Protein AF-A0A4R0QWS8-F1 (afdb_monomer_lite)

Foldseek 3Di:
DPDPPPQDFFWADDDNDIDTAGLCCVVDPVLVVLVVCLVCVVVPDPPNCNLVSLLVNLCNLQPVCSVVVVVVQQDPPPRGRDSVSSVVVVVRSVCRSCVPD

Sequence (101 aa):
MPLPHENKPQTVTYKDLTWQIDPTILDDLDFIEHLYDLTHADETTQDGDGALAVVPLLRTLCGDKYKEVKSALRDPESGRIDAQTVQEFTMDVMKQLNPNS

Radius of gyration: 14.26 Å; chains: 1; bounding box: 46×27×28 Å

Secondary structure (DSSP, 8-state):
-------PPEEEEETTEEEEE-GGGGG-HHHHHHHHHHHHHHHH-TTSTHHHHHHHHHHHHHGGGHHHHHHHHS-TTT----HHHHHHHHHHHHHHH-TT-

Organism: NCBI:txid2496842

pLDDT: mean 76.81, std 13.74, range [37.19, 90.06]

Structure (mmCIF, N/CA/C/O backbone):
data_AF-A0A4R0QWS8-F1
#
_entry.id   AF-A0A4R0QWS8-F1
#
loop_
_atom_site.group_PDB
_atom_site.id
_atom_site.type_symbol
_atom_site.label_atom_id
_atom_site.label_alt_id
_atom_site.label_comp_id
_atom_site.label_asym_id
_atom_site.label_entity_id
_atom_site.label_seq_id
_atom_site.pdbx_PDB_ins_code
_atom_site.Cartn_x
_atom_site.Cartn_y
_atom_site.Cartn_z
_atom_site.occupancy
_atom_site.B_iso_or_equiv
_atom_site.auth_seq_id
_atom_site.auth_comp_id
_atom_site.auth_asym_id
_atom_site.auth_atom_id
_atom_site.pdbx_PDB_model_num
ATOM 1 N N . MET A 1 1 ? 27.198 5.832 -13.274 1.00 37.19 1 MET A N 1
ATOM 2 C CA . MET A 1 1 ? 26.596 4.485 -13.275 1.00 37.19 1 MET A CA 1
ATOM 3 C C . MET A 1 1 ? 25.521 4.501 -12.210 1.00 37.19 1 MET A C 1
ATOM 5 O O . MET A 1 1 ? 25.897 4.742 -11.067 1.00 37.19 1 MET A O 1
ATOM 9 N N . PRO A 1 2 ? 24.228 4.369 -12.544 1.00 40.97 2 PRO A N 1
ATOM 10 C CA . PRO A 1 2 ? 23.236 4.125 -11.507 1.00 40.97 2 PRO A CA 1
ATOM 11 C C . PRO A 1 2 ? 23.584 2.788 -10.838 1.00 40.97 2 PRO A C 1
ATOM 13 O O . PRO A 1 2 ? 24.037 1.853 -11.505 1.00 40.97 2 PRO A O 1
ATOM 16 N N . LEU A 1 3 ? 23.512 2.762 -9.509 1.00 50.50 3 LEU A N 1
ATOM 17 C CA . LEU A 1 3 ? 23.781 1.579 -8.694 1.00 50.50 3 LEU A CA 1
ATOM 18 C C . LEU A 1 3 ? 22.837 0.449 -9.138 1.00 50.50 3 LEU A C 1
ATOM 20 O O . LEU A 1 3 ? 21.715 0.751 -9.529 1.00 50.50 3 LEU A O 1
ATOM 24 N N . PRO A 1 4 ? 23.246 -0.830 -9.104 1.00 47.06 4 PRO A N 1
ATOM 25 C CA . PRO A 1 4 ? 22.305 -1.923 -9.304 1.00 47.06 4 PRO A CA 1
ATOM 26 C C . PRO A 1 4 ? 21.248 -1.805 -8.208 1.00 47.06 4 PRO A C 1
ATOM 28 O O . PRO A 1 4 ? 21.584 -1.902 -7.027 1.00 47.06 4 PRO A O 1
ATOM 31 N N . HIS A 1 5 ? 20.001 -1.525 -8.589 1.00 53.38 5 HIS A N 1
ATOM 32 C CA . HIS A 1 5 ? 18.883 -1.547 -7.656 1.00 53.38 5 HIS A CA 1
ATOM 33 C C . HIS A 1 5 ? 18.934 -2.941 -7.034 1.00 53.38 5 HIS A C 1
ATOM 35 O O . HIS A 1 5 ? 18.995 -3.943 -7.752 1.00 53.38 5 HIS A O 1
ATOM 41 N N . GLU A 1 6 ? 19.080 -3.026 -5.714 1.00 55.31 6 GLU A N 1
ATOM 42 C CA . GLU A 1 6 ? 19.078 -4.317 -5.047 1.00 55.31 6 GLU A CA 1
ATOM 43 C C . GLU A 1 6 ? 17.690 -4.919 -5.272 1.00 55.31 6 GLU A C 1
ATOM 45 O O . GLU A 1 6 ? 16.745 -4.587 -4.568 1.00 55.31 6 GLU A O 1
ATOM 50 N N . ASN A 1 7 ? 17.589 -5.767 -6.298 1.00 61.69 7 ASN A N 1
ATOM 51 C CA . ASN A 1 7 ? 16.404 -6.456 -6.820 1.00 61.69 7 ASN A CA 1
ATOM 52 C C . ASN A 1 7 ? 15.859 -7.499 -5.825 1.00 61.69 7 ASN A C 1
ATOM 54 O O . ASN A 1 7 ? 15.566 -8.643 -6.168 1.00 61.69 7 ASN A O 1
ATOM 58 N N . LYS A 1 8 ? 15.851 -7.154 -4.541 1.00 70.94 8 LYS A N 1
ATOM 59 C CA . LYS A 1 8 ? 15.372 -7.998 -3.460 1.00 70.94 8 LYS A CA 1
ATOM 60 C C . LYS A 1 8 ? 13.957 -7.541 -3.130 1.00 70.94 8 LYS A C 1
ATOM 62 O O . LYS A 1 8 ? 13.766 -6.343 -2.920 1.00 70.94 8 LYS A O 1
ATOM 67 N N . PRO A 1 9 ? 12.995 -8.471 -3.026 1.00 80.50 9 PRO A N 1
ATOM 68 C CA . PRO A 1 9 ? 11.657 -8.150 -2.563 1.00 80.50 9 PRO A CA 1
ATOM 69 C C . PRO A 1 9 ? 11.726 -7.381 -1.245 1.00 80.50 9 PRO A C 1
ATOM 71 O O . PRO A 1 9 ? 12.320 -7.844 -0.265 1.00 80.50 9 PRO A O 1
ATOM 74 N N . GLN A 1 10 ? 11.138 -6.194 -1.230 1.00 83.44 10 GLN A N 1
ATOM 75 C CA . GLN A 1 10 ? 11.034 -5.364 -0.047 1.00 83.44 10 GLN A CA 1
ATOM 76 C C . GLN A 1 10 ? 9.777 -5.741 0.721 1.00 83.44 10 GLN A C 1
ATOM 78 O O . GLN A 1 10 ? 8.737 -6.072 0.154 1.00 83.44 10 GLN A O 1
ATOM 83 N N . THR A 1 11 ? 9.897 -5.739 2.043 1.00 86.38 11 THR A N 1
ATOM 84 C CA . THR A 1 11 ? 8.762 -6.005 2.920 1.00 86.38 11 THR A CA 1
ATOM 85 C C . THR A 1 11 ? 8.075 -4.687 3.214 1.00 86.38 11 THR A C 1
ATOM 87 O O . THR A 1 11 ? 8.683 -3.798 3.805 1.00 86.38 11 THR A O 1
ATOM 90 N N . VAL A 1 12 ? 6.815 -4.580 2.810 1.00 87.06 12 VAL A N 1
ATOM 91 C CA . VAL A 1 12 ? 5.977 -3.412 3.056 1.00 87.06 12 VAL A CA 1
ATOM 92 C C . VAL A 1 12 ? 4.938 -3.769 4.102 1.00 87.06 12 VAL A C 1
ATOM 94 O O . VAL A 1 12 ? 4.365 -4.861 4.093 1.00 87.06 12 VAL A O 1
ATOM 97 N N . THR A 1 13 ? 4.724 -2.842 5.028 1.00 86.88 13 THR A N 1
ATOM 98 C CA . THR A 1 13 ? 3.709 -2.947 6.069 1.00 86.88 13 THR A CA 1
ATOM 99 C C . THR A 1 13 ? 2.751 -1.771 5.965 1.00 86.88 13 THR A C 1
ATOM 101 O O . THR A 1 13 ? 3.167 -0.616 5.885 1.00 86.88 13 THR A O 1
ATOM 104 N N . TYR A 1 14 ? 1.456 -2.066 5.981 1.00 85.94 14 TYR A N 1
ATOM 105 C CA . TYR A 1 14 ? 0.399 -1.068 6.055 1.00 85.94 14 TYR A CA 1
ATOM 106 C C . TYR A 1 14 ? -0.672 -1.539 7.035 1.00 85.94 14 TYR A C 1
ATOM 108 O O . TYR A 1 14 ? -1.270 -2.601 6.847 1.00 85.94 14 TYR A O 1
ATOM 116 N N . LYS A 1 15 ? -0.918 -0.743 8.084 1.00 83.69 15 LYS A N 1
ATOM 117 C CA . LYS A 1 15 ? -1.721 -1.152 9.250 1.00 83.69 15 LYS A CA 1
ATOM 118 C C . LYS A 1 15 ? -1.172 -2.474 9.820 1.00 83.69 15 LYS A C 1
ATOM 120 O O . LYS A 1 15 ? -0.004 -2.522 10.188 1.00 83.69 15 LYS A O 1
ATOM 125 N N . ASP A 1 16 ? -1.975 -3.535 9.833 1.00 84.50 16 ASP A N 1
ATOM 126 C CA . ASP A 1 16 ? -1.607 -4.877 10.311 1.00 84.50 16 ASP A CA 1
ATOM 127 C C . ASP A 1 16 ? -1.295 -5.865 9.169 1.00 84.50 16 ASP A C 1
ATOM 129 O O . ASP A 1 16 ? -1.175 -7.072 9.386 1.00 84.50 16 ASP A O 1
ATOM 133 N N . LEU A 1 17 ? -1.207 -5.373 7.928 1.00 87.31 17 LEU A N 1
ATOM 134 C CA . LEU A 1 17 ? -0.938 -6.185 6.746 1.00 87.31 17 LEU A CA 1
ATOM 135 C C . LEU A 1 17 ? 0.520 -6.029 6.329 1.00 87.31 17 LEU A C 1
ATOM 137 O O . LEU A 1 17 ? 0.995 -4.918 6.104 1.00 87.31 17 LEU A O 1
ATOM 141 N N . THR A 1 18 ? 1.202 -7.158 6.161 1.00 88.19 18 THR A N 1
ATOM 142 C CA . THR A 1 18 ? 2.578 -7.213 5.665 1.00 88.19 18 THR A CA 1
ATOM 143 C C . THR A 1 18 ? 2.639 -8.088 4.422 1.00 88.19 18 THR A C 1
ATOM 145 O O . THR A 1 18 ? 2.079 -9.189 4.399 1.00 88.19 18 THR A O 1
ATOM 148 N N . TRP A 1 19 ? 3.323 -7.610 3.386 1.00 88.94 19 TRP A N 1
ATOM 149 C CA . TRP A 1 19 ? 3.573 -8.371 2.164 1.00 88.94 19 TRP A CA 1
ATOM 150 C C . TRP A 1 19 ? 4.932 -8.034 1.559 1.00 88.94 19 TRP A C 1
ATOM 152 O O . TRP A 1 19 ? 5.596 -7.079 1.962 1.00 88.94 19 TRP A O 1
ATOM 162 N N . GLN A 1 20 ? 5.353 -8.868 0.611 1.00 88.56 20 GLN A N 1
ATOM 163 C CA . GLN A 1 20 ? 6.559 -8.640 -0.170 1.00 88.56 20 GLN A CA 1
ATOM 164 C C . GLN A 1 20 ? 6.197 -8.049 -1.521 1.00 88.56 20 GLN A C 1
ATOM 166 O O . GLN A 1 20 ? 5.238 -8.478 -2.161 1.00 88.56 20 GLN A O 1
ATOM 171 N N . ILE A 1 21 ? 6.995 -7.083 -1.942 1.00 85.56 21 ILE A N 1
ATOM 172 C CA . ILE A 1 21 ? 6.835 -6.371 -3.196 1.00 85.56 21 ILE A CA 1
ATOM 173 C C . ILE A 1 21 ? 8.199 -6.242 -3.859 1.00 85.56 21 ILE A C 1
ATOM 175 O O . ILE A 1 21 ? 9.200 -5.956 -3.202 1.00 85.56 21 ILE A O 1
ATOM 179 N N . ASP A 1 22 ? 8.252 -6.516 -5.155 1.00 84.25 22 ASP A N 1
ATOM 180 C CA . ASP A 1 22 ? 9.487 -6.377 -5.910 1.00 84.25 22 ASP A CA 1
ATOM 181 C C . ASP A 1 22 ? 9.685 -4.899 -6.277 1.00 84.25 22 ASP A C 1
ATOM 183 O O . ASP A 1 22 ? 8.796 -4.325 -6.901 1.00 84.25 22 ASP A O 1
ATOM 187 N N . PRO A 1 23 ? 10.805 -4.254 -5.907 1.00 79.19 23 PRO A N 1
ATOM 188 C CA . PRO A 1 23 ? 11.023 -2.843 -6.219 1.00 79.19 23 PRO A CA 1
ATOM 189 C C .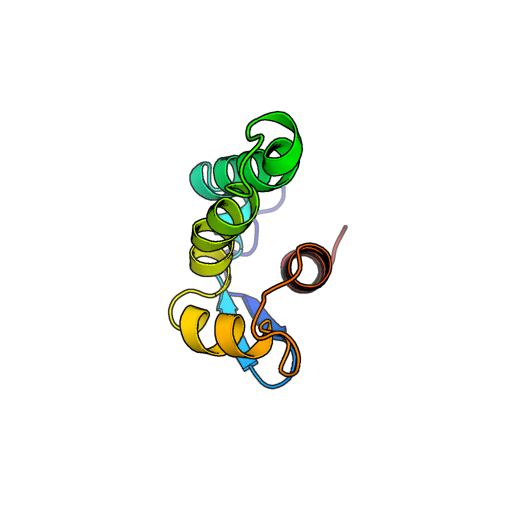 PRO A 1 23 ? 11.085 -2.559 -7.726 1.00 79.19 23 PRO A C 1
ATOM 191 O O . PRO A 1 23 ? 10.893 -1.413 -8.125 1.00 79.19 23 PRO A O 1
ATOM 194 N N . THR A 1 24 ? 11.295 -3.576 -8.572 1.00 83.06 24 THR A N 1
ATOM 195 C CA . THR A 1 24 ? 11.276 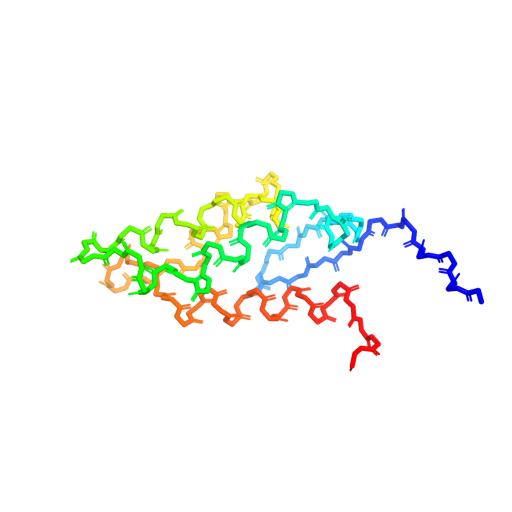-3.411 -10.035 1.00 83.06 24 THR A CA 1
ATOM 196 C C . THR A 1 24 ? 9.933 -2.968 -10.589 1.00 83.06 24 THR A C 1
ATOM 198 O O . THR A 1 24 ? 9.909 -2.410 -11.682 1.00 83.06 24 THR A O 1
ATOM 201 N N . ILE A 1 25 ? 8.828 -3.132 -9.847 1.00 83.44 25 ILE A N 1
ATOM 202 C CA . ILE A 1 25 ? 7.529 -2.617 -10.297 1.00 83.44 25 ILE A CA 1
ATOM 203 C C . ILE A 1 25 ? 7.540 -1.094 -10.472 1.00 83.44 25 ILE A C 1
ATOM 205 O O . ILE A 1 25 ? 6.711 -0.564 -11.196 1.00 83.44 25 ILE A O 1
ATOM 209 N N . LEU A 1 26 ? 8.449 -0.377 -9.798 1.00 80.88 26 LEU A N 1
ATOM 210 C CA . LEU A 1 26 ? 8.563 1.077 -9.921 1.00 80.88 26 LEU A CA 1
ATOM 211 C C . LEU A 1 26 ? 9.126 1.498 -11.282 1.00 80.88 26 LEU A C 1
ATOM 213 O O . LEU A 1 26 ? 8.847 2.603 -11.740 1.00 80.88 26 LEU A O 1
ATOM 217 N N . ASP A 1 27 ? 9.910 0.619 -11.907 1.00 82.38 27 ASP A N 1
ATOM 218 C CA . ASP A 1 27 ? 10.486 0.798 -13.239 1.00 82.38 27 ASP A CA 1
ATOM 219 C C . ASP A 1 27 ? 9.581 0.200 -14.342 1.00 82.38 27 ASP A C 1
ATOM 221 O O . ASP A 1 27 ? 9.909 0.280 -15.529 1.00 82.38 27 ASP A O 1
ATOM 225 N N . ASP A 1 28 ? 8.454 -0.413 -13.966 1.00 86.06 28 ASP A N 1
ATOM 226 C CA . ASP A 1 28 ? 7.529 -1.082 -14.878 1.00 86.06 28 ASP A CA 1
ATOM 227 C C . ASP A 1 28 ? 6.576 -0.086 -15.562 1.00 86.06 28 ASP A C 1
ATOM 229 O O . ASP A 1 28 ? 6.047 0.841 -14.940 1.00 86.06 28 ASP A O 1
ATOM 233 N N . LEU A 1 29 ? 6.358 -0.271 -16.867 1.00 85.12 29 LEU A N 1
ATOM 234 C CA . LEU A 1 29 ? 5.536 0.640 -17.660 1.00 85.12 29 LEU A CA 1
ATOM 235 C C . LEU A 1 29 ? 4.062 0.593 -17.242 1.00 85.12 29 LEU A C 1
ATOM 237 O O . LEU A 1 29 ? 3.461 1.660 -17.117 1.00 85.12 29 LEU A O 1
ATOM 241 N N . ASP A 1 30 ? 3.507 -0.592 -16.958 1.00 86.44 30 ASP A N 1
ATOM 242 C CA . ASP A 1 30 ? 2.110 -0.729 -16.532 1.00 86.44 30 ASP A CA 1
ATOM 243 C C . ASP A 1 30 ? 1.876 0.045 -15.225 1.00 86.44 30 ASP A C 1
ATOM 245 O O . ASP A 1 30 ? 0.857 0.713 -15.047 1.00 86.44 30 ASP A O 1
ATOM 249 N N . PHE A 1 31 ? 2.845 0.023 -14.305 1.00 85.19 31 PHE A N 1
ATOM 250 C CA . PHE A 1 31 ? 2.757 0.780 -13.058 1.00 85.19 31 PHE A CA 1
ATOM 251 C C . PHE A 1 31 ? 2.748 2.301 -13.279 1.00 85.19 31 PHE A C 1
ATOM 253 O O . PHE A 1 31 ? 1.962 3.017 -12.650 1.00 85.19 31 PHE A O 1
ATOM 260 N N . ILE A 1 32 ? 3.592 2.796 -14.189 1.00 85.81 32 ILE A N 1
ATOM 261 C CA . ILE A 1 32 ? 3.640 4.217 -14.563 1.00 85.81 32 ILE A CA 1
ATOM 262 C C . ILE A 1 32 ? 2.324 4.640 -15.229 1.00 85.81 32 ILE A C 1
ATOM 264 O O . ILE A 1 32 ? 1.796 5.706 -14.906 1.00 85.81 32 ILE A O 1
ATOM 268 N N . GLU A 1 33 ? 1.765 3.803 -16.105 1.00 85.62 33 GLU A N 1
ATOM 269 C CA . GLU A 1 33 ? 0.458 4.031 -16.733 1.00 85.62 33 GLU A CA 1
ATOM 270 C C . GLU A 1 33 ? -0.662 4.083 -15.687 1.00 85.62 33 GLU A C 1
ATOM 272 O O . GLU A 1 33 ? -1.464 5.013 -15.689 1.00 85.62 33 GLU A O 1
ATOM 277 N N . HIS A 1 34 ? -0.673 3.170 -14.712 1.00 84.38 34 HIS A N 1
ATOM 278 C CA . HIS A 1 34 ? -1.662 3.198 -13.629 1.00 84.38 34 HIS A CA 1
ATOM 279 C C . HIS A 1 34 ? -1.564 4.458 -12.758 1.00 84.38 34 HIS A C 1
ATOM 281 O O . HIS A 1 34 ? -2.584 4.973 -12.295 1.00 84.38 34 HIS A O 1
ATOM 287 N N . LEU A 1 35 ? -0.353 4.975 -12.521 1.00 81.38 35 LEU A N 1
ATOM 288 C CA . LEU A 1 35 ? -0.162 6.233 -11.797 1.00 81.38 35 LEU A CA 1
ATOM 289 C C . LEU A 1 35 ? -0.624 7.440 -12.630 1.00 81.38 35 LEU A C 1
ATOM 291 O O . LEU A 1 35 ? -1.211 8.382 -12.088 1.00 81.38 35 LEU A O 1
ATOM 295 N N . TYR A 1 36 ? -0.385 7.409 -13.941 1.00 81.62 36 TYR A N 1
ATOM 296 C CA . TYR A 1 36 ? -0.881 8.420 -14.870 1.00 81.62 36 TYR A CA 1
ATOM 297 C C . TYR A 1 36 ? -2.414 8.454 -14.875 1.00 81.62 36 TYR A C 1
ATOM 299 O O . TYR A 1 36 ? -2.996 9.513 -14.637 1.00 81.62 36 TYR A O 1
ATOM 307 N N . ASP A 1 37 ? -3.061 7.298 -15.016 1.00 81.12 37 ASP A N 1
ATOM 308 C CA . ASP A 1 37 ? -4.520 7.173 -14.980 1.00 81.12 37 ASP A CA 1
ATOM 309 C C . ASP A 1 37 ? -5.098 7.644 -13.642 1.00 81.12 37 ASP A C 1
ATOM 311 O O . ASP A 1 37 ? -6.102 8.352 -13.620 1.00 81.12 37 ASP A O 1
ATOM 315 N N . LEU A 1 38 ? -4.449 7.323 -12.515 1.00 77.00 38 LEU A N 1
ATOM 316 C CA . LEU A 1 38 ? -4.889 7.788 -11.196 1.00 77.00 38 LEU A CA 1
ATOM 317 C C . LEU A 1 38 ? -4.798 9.315 -11.055 1.00 77.00 38 LEU A C 1
ATOM 319 O O . LEU A 1 38 ? -5.651 9.927 -10.419 1.00 77.00 38 LEU A O 1
ATOM 323 N N . THR A 1 39 ? -3.762 9.936 -11.620 1.00 70.06 39 THR A N 1
ATOM 324 C CA . THR A 1 39 ? -3.552 11.391 -11.523 1.00 70.06 39 THR A CA 1
ATOM 325 C C . THR A 1 39 ? -4.404 12.188 -12.511 1.00 70.06 39 THR A C 1
ATOM 327 O O . THR A 1 39 ? -4.761 13.321 -12.206 1.00 70.06 39 THR A O 1
ATOM 330 N N . HIS A 1 40 ? -4.785 11.589 -13.644 1.00 72.81 40 HIS A N 1
ATOM 331 C CA . HIS A 1 40 ? -5.627 12.205 -14.683 1.00 72.81 40 HIS A CA 1
ATOM 332 C C . HIS A 1 40 ? -7.090 11.726 -14.636 1.00 72.81 40 HIS A C 1
ATOM 334 O O . HIS A 1 40 ? -7.923 12.131 -15.452 1.00 72.81 40 HIS A O 1
ATOM 340 N N . ALA A 1 41 ? -7.423 10.884 -13.659 1.00 65.50 41 ALA A N 1
ATOM 341 C CA . ALA A 1 41 ? -8.760 10.382 -13.368 1.00 65.50 41 ALA A CA 1
ATOM 342 C C . ALA A 1 41 ? -9.819 11.493 -13.234 1.00 65.50 41 ALA A C 1
ATOM 344 O O . ALA A 1 41 ? -10.952 11.328 -13.692 1.00 65.50 41 ALA A O 1
ATOM 345 N N . ASP A 1 42 ? -9.439 12.622 -12.628 1.00 58.31 42 ASP A N 1
ATOM 346 C CA . ASP A 1 42 ? -10.310 13.786 -12.409 1.00 58.31 42 ASP A CA 1
ATOM 347 C C . ASP A 1 42 ? -10.507 14.616 -13.696 1.00 58.31 42 ASP A C 1
ATOM 349 O O . ASP A 1 42 ? -11.553 15.226 -13.899 1.00 58.31 42 ASP A O 1
ATOM 353 N N . GLU A 1 43 ? -9.526 14.604 -14.608 1.00 55.81 43 GLU A N 1
ATOM 354 C CA . GLU A 1 43 ? -9.565 15.377 -15.860 1.00 55.81 43 GLU A CA 1
ATOM 355 C C . GLU A 1 43 ? -10.321 14.664 -16.990 1.00 55.81 43 GLU A C 1
ATOM 357 O O . GLU A 1 43 ? -10.803 15.308 -17.924 1.00 55.81 43 GLU A O 1
ATOM 362 N N . THR A 1 44 ? -10.431 13.335 -16.926 1.00 49.84 44 THR A N 1
ATOM 363 C CA . THR A 1 44 ? -10.910 12.518 -18.051 1.00 49.84 44 THR A CA 1
ATOM 364 C C . THR A 1 44 ? -12.351 12.033 -17.920 1.00 49.84 44 THR A C 1
ATOM 366 O O . THR A 1 44 ? -12.933 11.646 -18.935 1.00 49.84 44 THR A O 1
ATOM 369 N N . THR A 1 45 ? -12.979 12.069 -16.734 1.00 47.25 45 THR A N 1
ATOM 370 C CA . THR A 1 45 ? -14.312 11.463 -16.557 1.00 47.25 45 THR A CA 1
ATOM 371 C C . THR A 1 45 ? -15.263 12.281 -15.680 1.00 47.25 45 THR A C 1
ATOM 373 O O . THR A 1 45 ? -15.067 12.463 -14.486 1.00 47.25 45 THR A O 1
ATOM 376 N N . GLN A 1 46 ? -16.378 12.719 -16.273 1.00 50.44 46 GLN A N 1
ATOM 377 C CA . GLN A 1 46 ? -17.496 13.377 -15.580 1.00 50.44 46 GLN A CA 1
ATOM 378 C C . GLN A 1 46 ? -18.316 12.421 -14.672 1.00 50.44 46 GLN A C 1
ATOM 380 O O . GLN A 1 46 ? -19.319 12.846 -14.106 1.00 50.44 46 GLN A O 1
ATOM 385 N N . ASP A 1 47 ? -17.903 11.156 -14.506 1.00 51.31 47 ASP A N 1
ATOM 386 C CA . ASP A 1 47 ? -18.737 10.065 -13.966 1.00 51.31 47 ASP A CA 1
ATOM 387 C C . ASP A 1 47 ? -17.996 9.114 -12.991 1.00 51.31 47 ASP A C 1
ATOM 389 O O . ASP A 1 47 ? -18.285 7.923 -12.913 1.00 51.31 47 ASP A O 1
ATOM 393 N N . GLY A 1 48 ? -17.035 9.609 -12.202 1.00 51.72 48 GLY A N 1
ATOM 394 C CA . GLY A 1 48 ? -16.486 8.841 -11.068 1.00 51.72 48 GLY A CA 1
ATOM 395 C C . GLY A 1 48 ? -15.650 7.600 -11.430 1.00 51.72 48 GLY A C 1
ATOM 396 O O . GLY A 1 48 ? -15.371 6.778 -10.553 1.00 51.72 48 GLY A O 1
ATOM 397 N N . ASP A 1 49 ? -15.212 7.478 -12.686 1.00 53.53 49 ASP A N 1
ATOM 398 C CA . ASP A 1 49 ? -14.375 6.377 -13.191 1.00 53.53 49 ASP A CA 1
ATOM 399 C C . ASP A 1 49 ? -12.950 6.407 -12.602 1.00 53.53 49 ASP A C 1
ATOM 401 O O . ASP A 1 49 ? -12.282 5.382 -12.474 1.00 53.53 49 ASP A O 1
ATOM 405 N N . GLY A 1 50 ? -12.521 7.564 -12.091 1.00 55.69 50 GLY A N 1
ATOM 406 C CA . GLY A 1 50 ? -11.287 7.704 -11.317 1.00 55.69 50 GLY A CA 1
ATOM 407 C C . GLY A 1 50 ? -11.164 6.756 -10.121 1.00 55.69 50 GLY A C 1
ATOM 408 O O . GLY A 1 50 ? -10.072 6.300 -9.778 1.00 55.69 50 GLY A O 1
ATOM 409 N N . ALA A 1 51 ? -12.297 6.373 -9.525 1.00 59.78 51 ALA A N 1
ATOM 410 C CA . ALA A 1 51 ? -12.343 5.383 -8.451 1.00 59.78 51 ALA A CA 1
ATOM 411 C C . ALA A 1 51 ? -12.098 3.938 -8.935 1.00 59.78 51 ALA A C 1
ATOM 413 O O . ALA A 1 51 ? -11.921 3.039 -8.110 1.00 59.78 51 ALA A O 1
ATOM 414 N N . LEU A 1 52 ? -12.104 3.684 -10.247 1.00 67.38 52 LEU A N 1
ATOM 415 C CA . LEU A 1 52 ? -11.755 2.397 -10.850 1.00 67.38 52 LEU A CA 1
ATOM 416 C C . LEU A 1 52 ? -10.283 2.344 -11.271 1.00 67.38 52 LEU A C 1
ATOM 418 O O . LEU A 1 52 ? -9.681 1.279 -11.138 1.00 67.38 52 LEU A O 1
ATOM 422 N N . ALA A 1 53 ? -9.678 3.474 -11.659 1.00 72.50 53 ALA A N 1
ATOM 423 C CA . ALA A 1 53 ? -8.255 3.573 -12.019 1.00 72.50 53 ALA A CA 1
ATOM 424 C C . ALA A 1 53 ? -7.302 3.167 -10.875 1.00 72.50 53 ALA A C 1
ATOM 426 O O . ALA A 1 53 ? -6.217 2.636 -11.097 1.00 72.50 53 ALA A O 1
ATOM 427 N N . VAL A 1 54 ? -7.738 3.303 -9.620 1.00 77.12 54 VAL A N 1
ATOM 428 C CA . VAL A 1 54 ? -6.988 2.831 -8.444 1.00 77.12 54 VAL A CA 1
ATOM 429 C C . VAL A 1 54 ? -6.880 1.303 -8.340 1.00 77.12 54 VAL A C 1
ATOM 431 O O . VAL A 1 54 ? -5.952 0.767 -7.733 1.00 77.12 54 VAL A O 1
ATOM 434 N N . VAL A 1 55 ? -7.845 0.560 -8.888 1.00 82.75 55 VAL A N 1
ATOM 435 C CA . VAL A 1 55 ? -7.904 -0.903 -8.762 1.00 82.75 55 VAL A CA 1
ATOM 436 C C . VAL A 1 55 ? -6.672 -1.598 -9.348 1.00 82.75 55 VAL A C 1
ATOM 438 O O . VAL A 1 55 ? -6.111 -2.433 -8.628 1.00 82.75 55 VAL A O 1
ATOM 441 N N . PRO A 1 56 ? -6.259 -1.324 -10.600 1.00 84.75 56 PRO A N 1
ATOM 442 C CA . PRO A 1 56 ? -5.057 -1.925 -11.163 1.00 84.75 56 PRO A CA 1
ATOM 443 C C . PRO A 1 56 ? -3.799 -1.524 -10.382 1.00 84.75 56 PRO A C 1
ATOM 445 O O . PRO A 1 56 ? -3.047 -2.413 -9.990 1.00 84.75 56 PRO A O 1
ATOM 448 N N . LEU A 1 57 ? -3.650 -0.249 -9.999 1.00 84.44 57 LEU A N 1
ATOM 449 C CA . LEU A 1 57 ? -2.525 0.217 -9.177 1.00 84.44 57 LEU A CA 1
ATOM 450 C C . LEU A 1 57 ? -2.386 -0.578 -7.868 1.00 84.44 57 LEU A C 1
ATOM 452 O O . LEU A 1 57 ? -1.324 -1.111 -7.552 1.00 84.44 57 LEU A O 1
ATOM 456 N N . LEU A 1 58 ? -3.478 -0.708 -7.109 1.00 87.06 58 LEU A N 1
ATOM 457 C CA . LEU A 1 58 ? -3.474 -1.449 -5.847 1.00 87.06 58 LEU A CA 1
ATOM 458 C C . LEU A 1 58 ? -3.190 -2.941 -6.043 1.00 87.06 58 LEU A C 1
ATOM 460 O O . LEU A 1 58 ? -2.590 -3.561 -5.166 1.00 87.06 58 LEU A O 1
ATOM 464 N N . ARG A 1 59 ? -3.628 -3.542 -7.155 1.00 88.44 59 ARG A N 1
ATOM 465 C CA . ARG A 1 59 ? -3.310 -4.944 -7.462 1.00 88.44 59 ARG A CA 1
ATOM 466 C C . ARG A 1 59 ? -1.823 -5.128 -7.716 1.00 88.44 59 ARG A C 1
ATOM 468 O O . ARG A 1 59 ? -1.258 -6.070 -7.171 1.00 88.44 59 ARG A O 1
ATOM 475 N N . THR A 1 60 ? -1.209 -4.221 -8.469 1.00 87.12 60 THR A N 1
ATOM 476 C CA . THR A 1 60 ? 0.234 -4.233 -8.730 1.00 87.12 60 THR A CA 1
ATOM 477 C C . THR A 1 60 ? 1.026 -4.041 -7.437 1.00 87.12 60 THR A C 1
ATOM 479 O O . THR A 1 60 ? 1.968 -4.783 -7.181 1.00 87.12 60 THR A O 1
ATOM 482 N N . LEU A 1 61 ? 0.588 -3.128 -6.560 1.00 86.00 61 LEU A N 1
ATOM 483 C CA . LEU A 1 61 ? 1.266 -2.861 -5.287 1.00 86.00 61 LEU A CA 1
ATOM 484 C C . LEU A 1 61 ? 1.126 -3.990 -4.256 1.00 86.00 61 LEU A C 1
ATOM 486 O O . LEU A 1 61 ? 2.065 -4.281 -3.519 1.00 86.00 61 LEU A O 1
ATOM 490 N N . CYS A 1 62 ? -0.061 -4.590 -4.146 1.00 88.75 62 CYS A N 1
ATOM 491 C CA . CYS A 1 62 ? -0.385 -5.510 -3.049 1.00 88.75 62 CYS A CA 1
ATOM 492 C C . CYS A 1 62 ? -0.281 -6.990 -3.431 1.00 88.75 62 CYS A C 1
ATOM 494 O O . CYS A 1 62 ? -0.292 -7.845 -2.543 1.00 88.75 62 CYS A O 1
ATOM 496 N N . G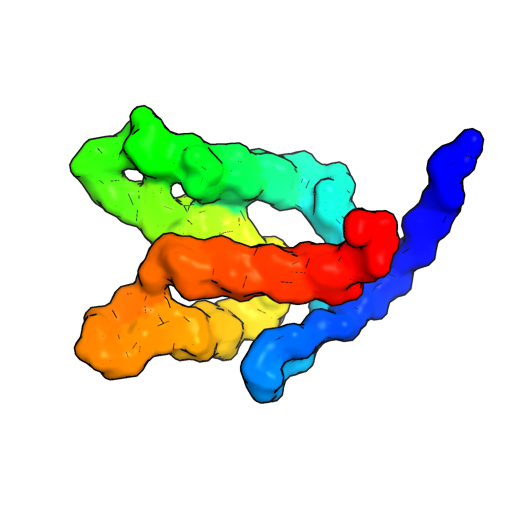LY A 1 63 ? -0.279 -7.310 -4.728 1.00 86.06 63 GLY A N 1
ATOM 497 C CA . GLY A 1 63 ? -0.330 -8.683 -5.227 1.00 86.06 63 GLY A CA 1
ATOM 498 C C . GLY A 1 63 ? -1.465 -9.486 -4.584 1.00 86.06 63 GLY A C 1
ATOM 499 O O . GLY A 1 63 ? -2.625 -9.059 -4.552 1.00 86.06 63 GLY A O 1
ATOM 500 N N . ASP A 1 64 ? -1.122 -10.633 -3.998 1.00 86.75 64 ASP A N 1
ATOM 501 C CA . ASP A 1 64 ? -2.072 -11.531 -3.330 1.00 86.75 64 ASP A CA 1
ATOM 502 C C . ASP A 1 64 ? -2.817 -10.879 -2.151 1.00 86.75 64 ASP A C 1
ATOM 504 O O . ASP A 1 64 ? -3.960 -11.242 -1.855 1.00 86.75 64 ASP A O 1
ATOM 508 N N . LYS A 1 65 ? -2.220 -9.865 -1.505 1.00 87.69 65 LYS A N 1
ATOM 509 C CA . LYS A 1 65 ? -2.834 -9.127 -0.389 1.00 87.69 65 LYS A CA 1
ATOM 510 C C . LYS A 1 65 ? -3.832 -8.062 -0.824 1.00 87.69 65 LYS A C 1
ATOM 512 O O . LYS A 1 65 ? -4.481 -7.461 0.031 1.00 87.69 65 LYS A O 1
ATOM 517 N N . TYR A 1 66 ? -4.046 -7.875 -2.127 1.00 88.69 66 TYR A N 1
ATOM 518 C CA . TYR A 1 66 ? -4.965 -6.871 -2.666 1.00 88.69 66 TYR A CA 1
ATOM 519 C C . TYR A 1 66 ? -6.353 -6.876 -2.009 1.00 88.69 66 TYR A C 1
ATOM 521 O O . TYR A 1 66 ? -6.875 -5.817 -1.674 1.00 88.69 66 TYR A O 1
ATOM 529 N N . LYS A 1 67 ? -6.971 -8.048 -1.801 1.00 89.44 67 LYS A N 1
ATOM 530 C CA . LYS A 1 67 ? -8.324 -8.119 -1.212 1.00 89.44 67 LYS A CA 1
ATOM 531 C C . LYS A 1 67 ? -8.352 -7.643 0.241 1.00 89.44 67 LYS A C 1
ATOM 533 O O . LYS A 1 67 ? -9.283 -6.940 0.628 1.00 89.44 67 LYS A O 1
ATOM 538 N N . GLU A 1 68 ? -7.341 -8.022 1.017 1.00 90.06 68 GLU A N 1
ATOM 539 C CA . GLU A 1 68 ? -7.198 -7.643 2.425 1.00 90.06 68 GLU A CA 1
ATOM 540 C C . GLU A 1 68 ? -6.909 -6.142 2.540 1.00 90.06 68 GLU A C 1
ATOM 542 O O . GLU A 1 68 ? -7.612 -5.436 3.262 1.00 90.06 68 GLU A O 1
ATOM 547 N N . VAL A 1 69 ? -5.965 -5.630 1.742 1.00 89.31 69 VAL A N 1
ATOM 548 C CA . VAL A 1 69 ? -5.617 -4.203 1.708 1.00 89.31 69 VAL A CA 1
ATOM 549 C C . VAL A 1 69 ? -6.802 -3.362 1.244 1.00 89.31 69 VAL A C 1
ATOM 551 O O . VAL A 1 69 ? -7.163 -2.397 1.908 1.00 89.31 69 VAL A O 1
ATOM 554 N N . LYS A 1 70 ? -7.496 -3.759 0.171 1.00 88.12 70 LYS A N 1
ATOM 555 C CA . LYS A 1 70 ? -8.709 -3.070 -0.294 1.00 88.12 70 LYS A CA 1
ATOM 556 C C . LYS A 1 70 ? -9.779 -2.999 0.793 1.00 88.12 70 LYS A C 1
ATOM 558 O O . LYS A 1 70 ? -10.442 -1.975 0.927 1.00 88.12 70 LYS A O 1
ATOM 563 N N . SER A 1 71 ? -9.963 -4.077 1.555 1.00 88.50 71 SER A N 1
ATOM 564 C CA . SER A 1 71 ? -10.900 -4.079 2.679 1.00 88.50 71 SER A CA 1
ATOM 565 C C . SER A 1 71 ? -10.443 -3.154 3.807 1.00 88.50 71 SER A C 1
ATOM 567 O O . 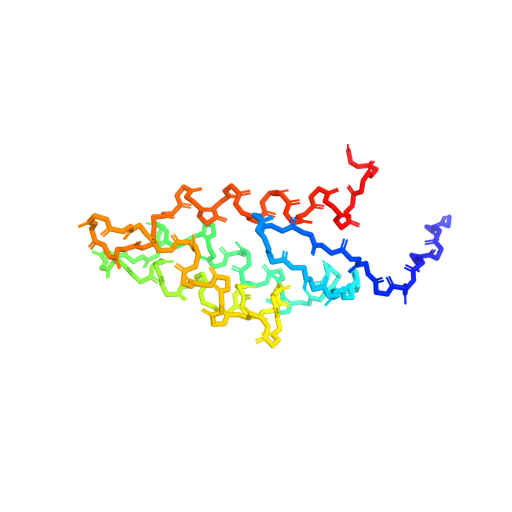SER A 1 71 ? -11.287 -2.553 4.457 1.00 88.50 71 SER A O 1
ATOM 569 N N . ALA A 1 72 ? -9.134 -3.027 4.030 1.00 87.25 72 ALA A N 1
ATOM 570 C CA . ALA A 1 72 ? -8.562 -2.138 5.036 1.00 87.25 72 ALA A CA 1
ATOM 571 C C . ALA A 1 72 ? -8.591 -0.653 4.628 1.00 87.25 72 ALA A C 1
ATOM 573 O O . ALA A 1 72 ? -8.584 0.210 5.505 1.00 87.25 72 ALA A O 1
ATOM 574 N N . LEU A 1 73 ? -8.606 -0.352 3.325 1.00 86.50 73 LEU A N 1
ATOM 575 C CA . LEU A 1 73 ? -8.762 1.004 2.777 1.00 86.50 73 LEU A CA 1
ATOM 576 C C . LEU A 1 73 ? -10.225 1.456 2.713 1.00 86.50 73 LEU A C 1
ATOM 578 O O . LEU A 1 73 ? -10.488 2.638 2.530 1.00 86.50 73 LEU A O 1
ATOM 582 N N . ARG A 1 74 ? -11.175 0.523 2.820 1.00 86.88 74 ARG A N 1
ATOM 583 C CA . ARG A 1 74 ? -12.600 0.835 2.787 1.00 86.88 74 ARG A CA 1
ATOM 584 C C . ARG A 1 74 ? -13.024 1.477 4.102 1.00 86.88 74 ARG A C 1
ATOM 586 O O . ARG A 1 74 ? -12.858 0.883 5.166 1.00 86.88 74 ARG A O 1
ATOM 593 N N . ASP A 1 75 ? -13.620 2.654 3.996 1.00 83.56 75 ASP A N 1
ATOM 594 C CA . ASP A 1 75 ? -14.209 3.365 5.114 1.00 83.56 75 ASP A CA 1
ATOM 595 C C . ASP A 1 75 ? -15.388 2.555 5.697 1.00 83.56 75 ASP A C 1
ATOM 597 O O . ASP A 1 75 ? -16.276 2.125 4.946 1.00 83.56 75 ASP A O 1
ATOM 601 N N . PRO A 1 76 ? -15.404 2.282 7.015 1.00 81.44 76 PRO A N 1
ATOM 602 C CA . PRO A 1 76 ? -16.431 1.452 7.638 1.00 81.44 76 PRO A CA 1
ATOM 603 C C . PRO A 1 76 ? -17.804 2.133 7.720 1.00 81.44 76 PRO A C 1
ATOM 605 O O . PRO A 1 76 ? -18.805 1.428 7.847 1.00 81.44 76 PRO A O 1
ATOM 608 N N . GLU A 1 77 ? -17.873 3.466 7.648 1.00 81.56 77 GLU A N 1
ATOM 609 C CA . GLU A 1 77 ? -19.124 4.221 7.792 1.00 81.56 77 GLU A CA 1
ATOM 610 C C . GLU A 1 77 ? -19.858 4.385 6.451 1.00 81.56 77 GLU A C 1
ATOM 612 O O . GLU A 1 77 ? -21.065 4.163 6.356 1.00 81.56 77 GLU A O 1
ATOM 617 N N . SER A 1 78 ? -19.129 4.723 5.389 1.00 79.50 78 SER A N 1
ATOM 618 C CA . SER A 1 78 ? -19.643 4.955 4.035 1.00 79.50 78 SER A CA 1
ATOM 619 C C . SER A 1 78 ? -19.539 3.729 3.122 1.00 79.50 78 SER A C 1
ATOM 621 O O . SER A 1 78 ? -20.225 3.655 2.097 1.00 79.50 78 SER A O 1
ATOM 623 N N . GLY A 1 79 ? -18.668 2.768 3.451 1.00 78.00 79 GLY A N 1
ATOM 624 C CA . GLY A 1 79 ? -18.359 1.609 2.611 1.00 78.00 79 GLY A CA 1
ATOM 625 C C . GLY A 1 79 ? -17.583 1.949 1.332 1.00 78.00 79 GLY A C 1
ATOM 626 O O . GLY A 1 79 ? -17.406 1.072 0.473 1.00 78.00 79 GLY A O 1
ATOM 627 N N . ARG A 1 80 ? -17.133 3.200 1.176 1.00 80.69 80 ARG A N 1
ATOM 628 C CA . ARG A 1 80 ? -16.377 3.690 0.017 1.00 80.69 80 ARG A CA 1
ATOM 629 C C . ARG A 1 80 ? -14.876 3.653 0.295 1.00 80.69 80 ARG A C 1
ATOM 631 O O . ARG A 1 80 ? -14.447 3.400 1.411 1.00 80.69 80 ARG A O 1
ATOM 638 N N . ILE A 1 81 ? -14.084 3.783 -0.762 1.00 80.94 81 ILE A N 1
ATOM 639 C CA . ILE A 1 81 ? -12.640 3.988 -0.657 1.00 80.94 81 ILE A CA 1
ATOM 640 C C . ILE A 1 81 ? -12.398 5.383 -1.209 1.00 80.94 81 ILE A C 1
ATOM 642 O O . ILE A 1 81 ? -12.610 5.612 -2.401 1.00 80.94 81 ILE A O 1
ATOM 646 N N . ASP A 1 82 ? -12.021 6.305 -0.338 1.00 77.38 82 ASP A N 1
ATOM 647 C CA . ASP A 1 82 ? -11.814 7.701 -0.690 1.00 77.38 82 ASP A CA 1
ATOM 648 C C . ASP A 1 82 ? -10.462 7.886 -1.388 1.00 77.38 82 ASP A C 1
ATOM 650 O O . ASP A 1 82 ? -9.472 7.223 -1.061 1.00 77.38 82 ASP A O 1
ATOM 654 N N . ALA A 1 83 ? -10.401 8.817 -2.343 1.00 74.75 83 ALA A N 1
ATOM 655 C CA . ALA A 1 83 ? -9.177 9.099 -3.096 1.00 74.75 83 ALA A CA 1
ATOM 656 C C . ALA A 1 83 ? -8.014 9.519 -2.177 1.00 74.75 83 ALA A C 1
ATOM 658 O O . ALA A 1 83 ? -6.869 9.134 -2.409 1.00 74.75 83 ALA A O 1
ATOM 659 N N . GLN A 1 84 ? -8.311 10.235 -1.087 1.00 79.00 84 GLN A N 1
ATOM 660 C CA . GLN A 1 84 ? -7.310 10.625 -0.094 1.00 79.00 84 GLN A CA 1
ATOM 661 C C . GLN A 1 84 ? -6.676 9.404 0.592 1.00 79.00 84 GLN A C 1
ATOM 663 O O . GLN A 1 84 ? -5.455 9.317 0.685 1.00 79.00 84 GLN A O 1
ATOM 668 N N . THR A 1 85 ? -7.478 8.421 1.012 1.00 83.62 85 THR A N 1
ATOM 669 C CA . THR A 1 85 ? -6.983 7.196 1.665 1.00 83.62 85 THR A CA 1
ATOM 670 C C . THR A 1 85 ? -6.091 6.376 0.736 1.00 83.62 85 THR A C 1
ATOM 672 O O . THR A 1 85 ? 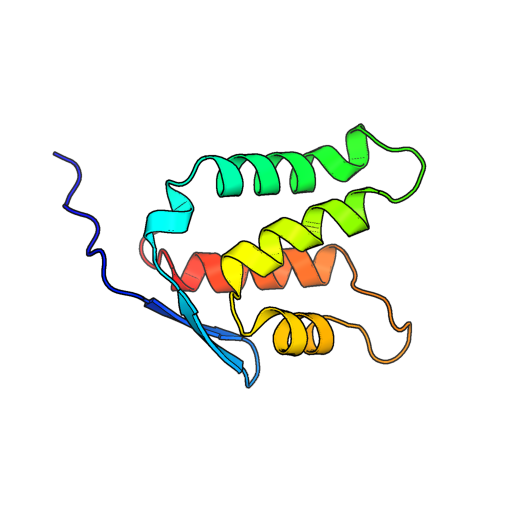-5.081 5.813 1.159 1.00 83.62 85 THR A O 1
ATOM 675 N N . VAL A 1 86 ? -6.436 6.330 -0.551 1.00 81.94 86 VAL A N 1
ATOM 676 C CA . VAL A 1 86 ? -5.620 5.696 -1.597 1.00 81.94 86 VAL A CA 1
ATOM 677 C C . VAL A 1 86 ? -4.288 6.415 -1.770 1.00 81.94 86 VAL A C 1
ATOM 679 O O . VAL A 1 86 ? -3.248 5.765 -1.907 1.00 81.94 86 VAL A O 1
ATOM 682 N N . GLN A 1 87 ? -4.316 7.746 -1.788 1.00 80.06 87 GLN A N 1
ATOM 683 C CA . GLN A 1 87 ? -3.123 8.563 -1.953 1.00 80.06 87 GLN A CA 1
ATOM 684 C C . GLN A 1 87 ? -2.167 8.376 -0.769 1.00 80.06 87 GLN A C 1
ATOM 686 O O . GLN A 1 87 ? -0.990 8.095 -0.985 1.00 80.06 87 GLN A O 1
ATOM 691 N N . GLU A 1 88 ? -2.679 8.441 0.463 1.00 85.00 88 GLU A N 1
ATOM 692 C CA . GLU A 1 88 ? -1.912 8.189 1.690 1.00 85.00 88 GLU A CA 1
ATOM 693 C C . GLU A 1 88 ? -1.279 6.793 1.673 1.00 85.00 88 GLU A C 1
ATOM 695 O O . GLU A 1 88 ? -0.068 6.662 1.846 1.00 85.00 88 GLU A O 1
ATOM 700 N N . PHE A 1 89 ? -2.071 5.762 1.358 1.00 87.75 89 PHE A N 1
ATOM 701 C CA . PHE A 1 89 ? -1.581 4.393 1.202 1.00 87.75 89 PHE A CA 1
ATOM 702 C C . PHE A 1 89 ? -0.442 4.297 0.184 1.00 87.75 89 PHE A C 1
ATOM 704 O O . PHE A 1 89 ? 0.618 3.751 0.484 1.00 87.75 89 PHE A O 1
ATOM 711 N N . THR A 1 90 ? -0.649 4.842 -1.016 1.00 83.69 90 THR A N 1
ATOM 712 C CA . THR A 1 90 ? 0.344 4.785 -2.094 1.00 83.69 90 THR A CA 1
ATOM 713 C C . THR A 1 90 ? 1.632 5.488 -1.670 1.00 83.69 90 THR A C 1
ATOM 715 O O . THR A 1 90 ? 2.715 4.945 -1.870 1.00 83.69 90 THR A O 1
ATOM 718 N N . MET A 1 91 ? 1.540 6.649 -1.012 1.00 84.06 91 MET A N 1
ATOM 719 C CA . MET A 1 91 ? 2.708 7.365 -0.492 1.00 84.06 91 MET A CA 1
ATOM 720 C C . MET A 1 91 ? 3.453 6.571 0.590 1.00 84.06 91 MET A C 1
ATOM 722 O O . MET A 1 91 ? 4.683 6.547 0.572 1.00 84.06 91 MET A O 1
ATOM 726 N N . ASP A 1 92 ? 2.749 5.911 1.513 1.00 87.44 92 ASP A N 1
ATOM 727 C CA . ASP A 1 92 ? 3.373 5.074 2.548 1.00 87.44 92 ASP A CA 1
ATOM 728 C C . ASP A 1 92 ? 4.088 3.852 1.966 1.00 87.44 92 ASP A C 1
ATOM 730 O O . ASP A 1 92 ? 5.201 3.526 2.387 1.00 87.44 92 ASP A O 1
ATOM 734 N N . VAL A 1 93 ? 3.483 3.192 0.976 1.00 86.94 93 VAL A N 1
ATOM 735 C CA . VAL A 1 93 ? 4.108 2.065 0.270 1.00 86.94 93 VAL A CA 1
ATOM 736 C C . VAL A 1 93 ? 5.350 2.536 -0.490 1.00 86.94 93 VAL A C 1
ATOM 738 O O . VAL A 1 93 ? 6.419 1.948 -0.346 1.00 86.94 93 VAL A O 1
ATOM 741 N N . MET A 1 94 ? 5.248 3.643 -1.229 1.00 82.06 94 MET A N 1
ATOM 742 C CA . MET A 1 94 ? 6.365 4.216 -1.988 1.00 82.06 94 MET A CA 1
ATOM 743 C C . MET A 1 94 ? 7.547 4.616 -1.100 1.00 82.06 94 MET A C 1
ATOM 745 O O . MET A 1 94 ? 8.691 4.349 -1.457 1.00 82.06 94 MET A O 1
ATOM 749 N N . LYS A 1 95 ? 7.298 5.205 0.078 1.00 83.31 95 LYS A N 1
ATOM 750 C CA . LYS A 1 95 ? 8.357 5.535 1.053 1.00 83.31 95 LYS A CA 1
ATOM 751 C C . LYS A 1 95 ? 9.108 4.301 1.545 1.00 83.31 95 LYS A C 1
ATOM 753 O O . LYS A 1 95 ? 10.312 4.365 1.769 1.00 83.31 95 LYS A O 1
ATOM 758 N N . GLN A 1 96 ? 8.399 3.191 1.737 1.00 85.00 96 GLN A N 1
ATOM 759 C CA . GLN A 1 96 ? 9.007 1.930 2.160 1.00 85.00 96 GLN A CA 1
ATOM 760 C C . GLN A 1 96 ? 9.799 1.275 1.027 1.00 85.00 96 GLN A C 1
ATOM 762 O O . GLN A 1 96 ? 10.841 0.672 1.281 1.00 85.00 96 GLN A O 1
ATOM 767 N N . LEU A 1 97 ? 9.327 1.427 -0.212 1.00 79.06 97 LEU A N 1
ATOM 768 C CA . LEU A 1 97 ? 10.007 0.916 -1.396 1.00 79.06 97 LEU A CA 1
ATOM 769 C C . LEU A 1 97 ? 11.274 1.708 -1.738 1.00 79.06 97 LEU A C 1
ATOM 771 O O . LEU A 1 97 ? 12.309 1.146 -2.094 1.00 79.06 97 LEU A O 1
ATOM 775 N N . ASN A 1 98 ? 11.221 3.030 -1.590 1.00 73.06 98 ASN A N 1
ATOM 776 C CA . ASN A 1 98 ? 12.339 3.907 -1.901 1.00 73.06 98 ASN A CA 1
ATOM 777 C C . ASN A 1 98 ? 12.702 4.806 -0.705 1.00 73.06 98 ASN A C 1
ATOM 779 O O . ASN A 1 98 ? 12.367 5.992 -0.689 1.00 73.06 98 ASN A O 1
ATOM 783 N N . PRO A 1 99 ? 13.424 4.275 0.299 1.00 55.03 99 PRO A N 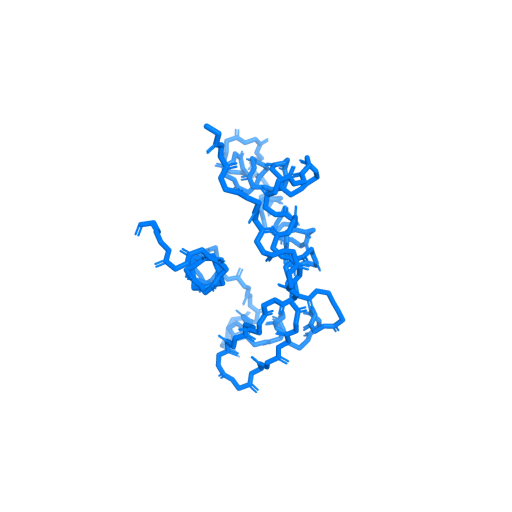1
ATOM 784 C CA . PRO A 1 99 ? 13.782 5.018 1.509 1.00 55.03 99 PRO A CA 1
ATOM 785 C C . PRO A 1 99 ? 14.840 6.120 1.292 1.00 55.03 99 PRO A C 1
ATOM 787 O O . PRO A 1 99 ? 15.245 6.756 2.261 1.00 55.03 99 PRO A O 1
ATOM 790 N N . ASN A 1 100 ? 15.313 6.337 0.055 1.00 47.72 100 ASN A N 1
ATOM 791 C CA . ASN A 1 100 ? 16.350 7.321 -0.289 1.00 47.72 100 ASN A CA 1
ATOM 792 C C . ASN A 1 100 ? 15.828 8.580 -1.015 1.00 47.72 100 ASN A C 1
ATOM 794 O O . ASN A 1 100 ? 16.654 9.342 -1.521 1.00 47.72 100 ASN A O 1
ATOM 798 N N . SER A 1 101 ? 14.510 8.803 -1.113 1.00 44.44 101 SER A N 1
ATOM 799 C CA . SER A 1 101 ? 13.982 10.033 -1.734 1.00 44.44 101 SER A CA 1
ATOM 800 C C . SER A 1 101 ? 13.987 11.245 -0.808 1.00 44.44 101 SER A C 1
ATOM 802 O O . SER A 1 101 ? 13.801 11.083 0.417 1.00 44.44 101 SER A O 1
#